Protein AF-A0A835LZQ7-F1 (afdb_monomer_lite)

InterPro domains:
  IPR011009 Protein kinase-like domain superfamily [SSF56112] (1-84)
  IPR052059 Cysteine-rich Ser/Thr receptor-like kinase [PTHR47973] (30-83)

Organism: NCBI:txid261450

Sequence (87 aa):
GYIAPGYVMHGIVSVKTDVFSYGVLVLEIAWNLSQGGNTLDLVDPNLQKFNRDEAAMCIPPGLLCCQANVADRPDMNSVHLMLLSLE

Secondary structure (DSSP, 8-state):
--S-HHHHHH----HHHHHHHHHHHHHHHHHHHHHT-S--TTS-TT-----HHHHHHHHHHHHHHT-SSTTTSPPHHHHHHHHHTT-

pLDDT: mean 84.87, std 12.75, range [51.91, 97.25]

Radius of gyration: 13.77 Å; chains: 1; bounding box: 29×26×39 Å

Structure (mmCIF, N/CA/C/O backbone):
data_AF-A0A835LZQ7-F1
#
_entry.id   AF-A0A835LZQ7-F1
#
loop_
_atom_site.group_PDB
_atom_site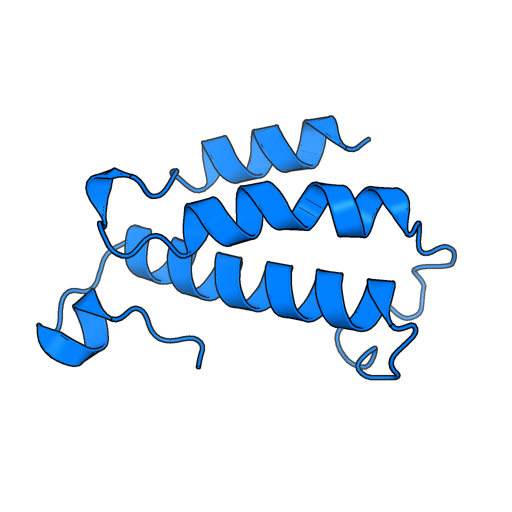.id
_atom_site.type_symbol
_atom_site.label_atom_id
_atom_site.label_alt_id
_atom_site.label_comp_id
_atom_site.label_asym_id
_atom_site.label_entity_id
_atom_site.label_seq_id
_atom_site.pdbx_PDB_ins_code
_atom_site.Cartn_x
_atom_site.Cartn_y
_atom_site.Cartn_z
_atom_site.occupancy
_atom_site.B_iso_or_equiv
_atom_site.auth_seq_id
_atom_site.auth_comp_id
_atom_site.auth_asym_id
_atom_site.auth_atom_id
_atom_site.pdbx_PDB_model_num
ATOM 1 N N . GLY A 1 1 ? -4.779 -11.832 -6.987 1.00 72.25 1 GLY A N 1
ATOM 2 C CA . GLY A 1 1 ? -3.434 -12.021 -7.562 1.00 72.25 1 GLY A CA 1
ATOM 3 C C . GLY A 1 1 ? -2.556 -10.907 -7.050 1.00 72.25 1 GLY A C 1
ATOM 4 O O . GLY A 1 1 ? -2.950 -9.763 -7.201 1.00 72.25 1 GLY A O 1
ATOM 5 N N . TYR A 1 2 ? -1.434 -11.236 -6.412 1.00 90.31 2 TYR A N 1
ATOM 6 C CA . TYR A 1 2 ? -0.582 -10.261 -5.712 1.00 90.31 2 TYR A CA 1
ATOM 7 C C . TYR A 1 2 ? 0.538 -9.691 -6.586 1.00 90.31 2 TYR A C 1
ATOM 9 O O . TYR A 1 2 ? 1.247 -8.797 -6.164 1.00 90.31 2 TYR A O 1
ATOM 17 N N . ILE A 1 3 ? 0.716 -10.198 -7.806 1.00 93.50 3 ILE A N 1
ATOM 18 C CA . ILE A 1 3 ? 1.834 -9.816 -8.669 1.00 93.50 3 ILE A CA 1
ATOM 19 C C . ILE A 1 3 ? 1.437 -8.613 -9.532 1.00 93.50 3 ILE A C 1
ATOM 21 O O . ILE A 1 3 ? 0.418 -8.645 -10.222 1.00 93.50 3 ILE A O 1
ATOM 25 N N . ALA A 1 4 ? 2.265 -7.566 -9.526 1.00 94.69 4 ALA A N 1
ATOM 26 C CA . ALA A 1 4 ? 2.027 -6.349 -10.295 1.00 94.69 4 ALA A CA 1
ATOM 27 C C . ALA A 1 4 ? 2.000 -6.598 -11.819 1.00 94.69 4 ALA A C 1
ATOM 29 O O . ALA A 1 4 ? 2.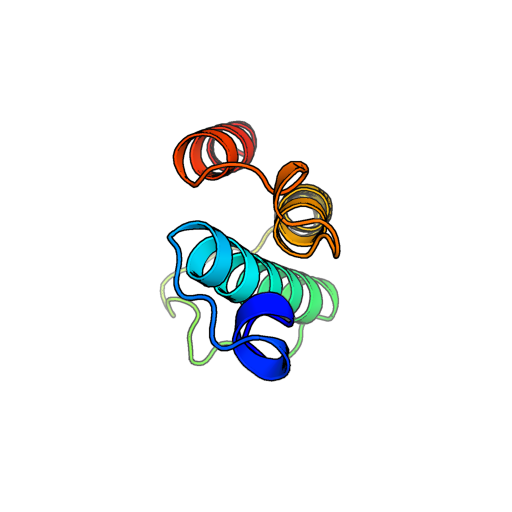872 -7.296 -12.343 1.00 94.69 4 ALA A O 1
ATOM 30 N N . PRO A 1 5 ? 1.095 -5.951 -12.578 1.00 91.69 5 PRO A N 1
ATOM 31 C CA . PRO A 1 5 ? 0.962 -6.175 -14.021 1.00 91.69 5 PRO A CA 1
ATOM 32 C C . PRO A 1 5 ? 2.224 -5.799 -14.810 1.00 91.69 5 PRO A C 1
ATOM 34 O O . PRO A 1 5 ? 2.577 -6.483 -15.762 1.00 91.69 5 PRO A O 1
ATOM 37 N N . GLY A 1 6 ? 2.953 -4.758 -14.387 1.00 87.06 6 GLY A N 1
ATOM 38 C CA . GLY A 1 6 ? 4.230 -4.379 -15.004 1.00 87.06 6 GLY A CA 1
ATOM 39 C C . GLY A 1 6 ? 5.300 -5.472 -14.890 1.00 87.06 6 GLY A C 1
ATOM 40 O O . GLY A 1 6 ? 6.062 -5.678 -15.832 1.00 87.06 6 GLY A O 1
ATOM 41 N N . TYR A 1 7 ? 5.301 -6.219 -13.783 1.00 90.44 7 TYR A N 1
ATOM 42 C CA . TYR A 1 7 ? 6.167 -7.382 -13.623 1.00 90.44 7 TYR A CA 1
ATOM 43 C C . TYR A 1 7 ? 5.701 -8.542 -14.506 1.00 90.44 7 TYR A C 1
ATOM 45 O O . TYR A 1 7 ? 6.503 -9.097 -15.246 1.00 90.44 7 TYR A O 1
ATOM 53 N N . VAL A 1 8 ? 4.404 -8.873 -14.492 1.00 91.88 8 VAL A N 1
ATOM 54 C CA . VAL A 1 8 ? 3.865 -9.998 -15.282 1.00 91.88 8 VAL A CA 1
ATOM 55 C C . VAL A 1 8 ? 4.053 -9.787 -16.785 1.00 91.88 8 VAL A C 1
ATOM 57 O O . VAL A 1 8 ? 4.433 -10.714 -17.491 1.00 91.88 8 VAL A O 1
ATOM 60 N N . MET A 1 9 ? 3.776 -8.582 -17.285 1.00 89.62 9 MET A N 1
ATOM 61 C CA . MET A 1 9 ? 3.783 -8.300 -18.723 1.00 89.62 9 MET A CA 1
ATOM 62 C C . MET A 1 9 ? 5.175 -7.980 -19.268 1.00 89.62 9 MET A C 1
ATOM 64 O O . MET A 1 9 ? 5.475 -8.337 -20.402 1.00 89.62 9 MET A O 1
ATOM 68 N N . HIS A 1 10 ? 6.017 -7.300 -18.483 1.00 90.06 10 HIS A N 1
ATOM 69 C CA . HIS A 1 10 ? 7.291 -6.757 -18.968 1.00 90.06 10 HIS A CA 1
ATOM 70 C C . HIS A 1 10 ? 8.514 -7.246 -18.178 1.00 90.06 10 HIS A C 1
ATOM 72 O O . HIS A 1 10 ? 9.632 -6.852 -18.495 1.00 90.06 10 HIS A O 1
ATOM 78 N N . GLY A 1 11 ? 8.336 -8.063 -17.135 1.00 90.94 11 GLY A N 1
ATOM 79 C CA . GLY A 1 11 ? 9.432 -8.526 -16.275 1.00 90.94 11 GLY A CA 1
ATOM 80 C C . GLY A 1 11 ? 10.049 -7.433 -15.395 1.00 90.94 11 GLY A C 1
ATOM 81 O O . GLY A 1 11 ? 11.143 -7.617 -14.866 1.00 90.94 11 GLY A O 1
ATOM 82 N N . ILE A 1 12 ? 9.385 -6.282 -15.241 1.00 88.06 12 ILE A N 1
ATOM 83 C CA . ILE A 1 12 ? 9.927 -5.137 -14.498 1.00 88.06 12 ILE A CA 1
ATOM 84 C C . ILE A 1 12 ? 9.799 -5.385 -12.994 1.00 88.06 12 ILE A C 1
ATOM 86 O O . ILE A 1 12 ? 8.692 -5.388 -12.457 1.00 88.06 12 ILE A O 1
ATOM 90 N N . VAL A 1 13 ? 10.936 -5.527 -12.313 1.00 90.75 13 VAL A N 1
ATOM 91 C CA . VAL A 1 13 ? 11.037 -5.536 -10.844 1.00 90.75 13 VAL A CA 1
ATOM 92 C C . VAL A 1 13 ? 11.345 -4.127 -10.354 1.00 90.75 13 VAL A C 1
ATOM 94 O O . VAL A 1 13 ? 12.243 -3.466 -10.873 1.00 90.75 13 VAL A O 1
ATOM 97 N N . SER A 1 14 ? 10.610 -3.651 -9.351 1.00 92.25 14 SER A N 1
ATOM 98 C CA . SER A 1 14 ? 10.881 -2.357 -8.715 1.00 92.25 14 SER A CA 1
ATOM 99 C C . SER A 1 14 ? 10.230 -2.284 -7.340 1.00 92.25 14 SER A C 1
ATOM 101 O O . SER A 1 14 ? 9.297 -3.019 -7.062 1.00 92.25 14 SER A O 1
ATOM 103 N N . VAL A 1 15 ? 10.598 -1.305 -6.518 1.00 93.81 15 VAL A N 1
ATOM 104 C CA . VAL A 1 15 ? 9.899 -1.049 -5.242 1.00 93.81 15 VAL A CA 1
ATOM 105 C C . VAL A 1 15 ? 8.384 -0.841 -5.451 1.00 93.81 15 VAL A C 1
ATOM 107 O O . VAL A 1 15 ? 7.566 -1.196 -4.610 1.00 93.81 15 VAL A O 1
ATOM 110 N N . LYS A 1 16 ? 7.975 -0.325 -6.620 1.00 94.81 16 LYS A N 1
ATOM 111 C CA . LYS A 1 16 ? 6.563 -0.115 -6.981 1.00 94.81 16 LYS A CA 1
ATOM 112 C C . LYS A 1 16 ? 5.809 -1.408 -7.313 1.00 94.81 16 LYS A C 1
ATOM 114 O O . LYS A 1 16 ? 4.579 -1.367 -7.418 1.00 94.81 16 LYS A O 1
ATOM 119 N N . THR A 1 17 ? 6.497 -2.535 -7.523 1.00 94.38 17 THR A N 1
ATOM 120 C CA . THR A 1 17 ? 5.830 -3.844 -7.608 1.00 94.38 17 THR A CA 1
ATOM 121 C C . THR A 1 17 ? 5.390 -4.303 -6.229 1.00 94.38 17 THR A C 1
ATOM 123 O O . THR A 1 17 ? 4.261 -4.760 -6.098 1.00 94.38 17 THR A O 1
ATOM 126 N N . ASP A 1 18 ? 6.212 -4.074 -5.206 1.00 95.00 18 ASP A N 1
ATOM 127 C CA . ASP A 1 18 ? 5.888 -4.432 -3.821 1.00 95.00 18 ASP A CA 1
ATOM 128 C C . ASP A 1 18 ? 4.750 -3.564 -3.276 1.00 95.00 18 ASP A C 1
ATOM 130 O O . ASP A 1 18 ? 3.838 -4.082 -2.637 1.00 95.00 18 ASP A O 1
ATOM 134 N N . VAL A 1 19 ? 4.734 -2.270 -3.626 1.00 96.88 19 VAL A N 1
ATOM 135 C CA . VAL A 1 19 ? 3.610 -1.362 -3.322 1.00 96.88 19 VAL A CA 1
ATOM 136 C C . VAL A 1 19 ? 2.295 -1.904 -3.888 1.00 96.88 19 VAL A C 1
ATOM 138 O O . VAL A 1 19 ? 1.281 -1.902 -3.198 1.00 96.88 19 VAL A O 1
ATOM 141 N N . PHE A 1 20 ? 2.293 -2.409 -5.125 1.00 96.88 20 PHE A N 1
ATOM 142 C CA . PHE A 1 20 ? 1.086 -2.992 -5.716 1.00 96.88 20 PHE A CA 1
ATOM 143 C C . PHE A 1 20 ? 0.627 -4.235 -4.947 1.00 96.88 20 PHE A C 1
ATOM 145 O O . PHE A 1 20 ? -0.551 -4.339 -4.608 1.00 96.88 20 PHE A O 1
ATOM 152 N N . SER A 1 21 ? 1.552 -5.155 -4.652 1.00 96.00 21 SER A N 1
ATOM 153 C CA . SER A 1 21 ? 1.275 -6.367 -3.870 1.00 96.00 21 SER A CA 1
ATOM 154 C C . SER A 1 21 ? 0.685 -6.024 -2.501 1.00 96.00 21 SER A C 1
ATOM 156 O O . SER A 1 21 ? -0.290 -6.640 -2.070 1.00 96.00 21 SER A O 1
ATOM 158 N N . TYR A 1 22 ? 1.243 -5.001 -1.850 1.00 95.62 22 TYR A N 1
ATOM 159 C CA . TYR A 1 22 ? 0.756 -4.462 -0.587 1.00 95.62 22 TYR A CA 1
ATOM 160 C C . TYR A 1 22 ? -0.668 -3.906 -0.713 1.00 95.62 22 TYR A C 1
ATOM 162 O O . TYR A 1 22 ? -1.527 -4.246 0.094 1.00 95.62 22 TYR A O 1
ATOM 170 N N . GLY A 1 23 ? -0.954 -3.122 -1.758 1.00 95.94 23 GLY A N 1
ATOM 171 C CA . GLY A 1 23 ? -2.298 -2.602 -2.027 1.00 95.94 23 GLY A CA 1
ATOM 172 C C . GLY A 1 23 ? -3.356 -3.698 -2.156 1.00 95.94 23 GLY A C 1
ATOM 173 O O . GLY A 1 23 ? -4.431 -3.588 -1.570 1.00 95.94 23 GLY A O 1
ATOM 174 N N . VAL A 1 24 ? -3.031 -4.792 -2.857 1.00 95.75 24 VAL A N 1
ATOM 175 C CA . VAL A 1 24 ? -3.926 -5.955 -2.985 1.00 95.75 24 VAL A CA 1
ATOM 176 C C . VAL A 1 24 ? -4.207 -6.576 -1.617 1.00 95.75 24 VAL A C 1
ATOM 178 O O . VAL A 1 24 ? -5.364 -6.852 -1.308 1.00 95.75 24 VAL A O 1
ATOM 181 N N . LEU A 1 25 ? -3.171 -6.756 -0.791 1.00 92.62 25 LEU A N 1
ATOM 182 C CA . LEU A 1 25 ? -3.309 -7.307 0.557 1.00 92.62 25 LEU A CA 1
ATOM 183 C C . LEU A 1 25 ? -4.169 -6.405 1.457 1.00 92.62 25 LEU A C 1
ATOM 185 O O . LEU A 1 25 ? -5.065 -6.897 2.138 1.00 92.62 25 LEU A O 1
ATOM 189 N N . VAL A 1 26 ? -3.943 -5.088 1.434 1.00 91.56 26 VAL A N 1
ATOM 190 C CA . VAL A 1 26 ? -4.739 -4.122 2.210 1.00 91.56 26 VAL A CA 1
ATOM 191 C C . VAL A 1 26 ? -6.208 -4.165 1.802 1.00 91.56 26 VAL A C 1
ATOM 193 O O . VAL A 1 26 ? -7.075 -4.194 2.672 1.00 91.56 26 VAL A O 1
ATOM 196 N N . LEU A 1 27 ? -6.505 -4.202 0.499 1.00 92.00 27 LEU A N 1
ATOM 197 C CA . LEU A 1 27 ? -7.883 -4.272 0.006 1.00 92.00 27 LEU A CA 1
ATOM 198 C C . LEU A 1 27 ? -8.567 -5.580 0.401 1.00 92.00 27 LEU A C 1
ATOM 200 O O . LEU A 1 27 ? -9.740 -5.571 0.769 1.00 92.00 27 LEU A O 1
ATOM 204 N N . GLU A 1 28 ? -7.844 -6.694 0.351 1.00 90.44 28 GLU A N 1
ATOM 205 C CA . GLU A 1 28 ? -8.352 -7.988 0.791 1.00 90.44 28 GLU A CA 1
ATOM 206 C C . GLU A 1 28 ? -8.670 -7.983 2.288 1.00 90.44 28 GLU A C 1
ATOM 208 O O . GLU A 1 28 ? -9.759 -8.402 2.683 1.00 90.44 28 GLU A O 1
ATOM 213 N N . ILE A 1 29 ? -7.769 -7.461 3.119 1.00 86.00 29 ILE A N 1
ATOM 214 C CA . ILE A 1 29 ? -7.993 -7.325 4.560 1.00 86.00 29 ILE A CA 1
ATOM 215 C C . ILE A 1 29 ? -9.191 -6.400 4.818 1.00 86.00 29 ILE A C 1
ATOM 217 O O . ILE A 1 29 ? -10.143 -6.813 5.476 1.00 86.00 29 ILE A O 1
ATOM 221 N N . ALA A 1 30 ? -9.210 -5.195 4.242 1.00 86.56 30 ALA A N 1
ATOM 222 C CA . ALA A 1 30 ? -10.293 -4.225 4.416 1.00 86.56 30 ALA A CA 1
ATOM 223 C C . ALA A 1 30 ? -11.663 -4.787 3.999 1.00 86.56 30 ALA A C 1
ATOM 225 O O . ALA A 1 30 ? -12.663 -4.572 4.686 1.00 86.56 30 ALA A O 1
ATOM 226 N N . TRP A 1 31 ? -11.711 -5.545 2.902 1.00 85.31 31 TRP A N 1
ATOM 227 C CA . TRP A 1 31 ? -12.924 -6.210 2.434 1.00 85.31 31 TRP A CA 1
ATOM 228 C C . TRP A 1 31 ? -13.384 -7.330 3.372 1.00 85.31 31 TRP A C 1
ATOM 230 O O . TRP A 1 31 ? -14.562 -7.411 3.716 1.00 85.31 31 TRP A O 1
ATOM 240 N N . ASN A 1 32 ? -12.474 -8.201 3.812 1.00 80.75 32 ASN A N 1
ATOM 241 C CA . ASN A 1 32 ? -12.819 -9.270 4.755 1.00 80.75 32 ASN A CA 1
ATOM 242 C C . ASN A 1 32 ? -13.357 -8.692 6.065 1.00 80.75 32 ASN A C 1
ATOM 244 O O . ASN A 1 32 ? -14.372 -9.150 6.593 1.00 80.75 32 ASN A O 1
ATOM 248 N N . LEU A 1 33 ? -12.704 -7.641 6.544 1.00 77.19 33 LEU A N 1
ATOM 249 C CA . LEU A 1 33 ? -13.072 -6.939 7.752 1.00 77.19 33 LEU A CA 1
ATOM 250 C C . LEU A 1 33 ? -14.434 -6.222 7.622 1.00 77.19 33 LEU A C 1
ATOM 252 O O . LEU A 1 33 ? -15.255 -6.299 8.539 1.00 77.19 33 LEU A O 1
ATOM 256 N N . SER A 1 34 ? -14.742 -5.606 6.473 1.00 75.56 34 SER A N 1
ATOM 257 C CA . SER A 1 34 ? -16.053 -4.973 6.234 1.00 75.56 34 SER A CA 1
ATOM 258 C C . SER A 1 34 ? -17.203 -5.989 6.189 1.00 75.56 34 SER A C 1
ATOM 260 O O . SER A 1 34 ? -18.287 -5.726 6.721 1.00 75.56 34 SER A O 1
ATOM 262 N N . GLN A 1 35 ? -16.946 -7.175 5.631 1.00 71.50 35 GLN A N 1
ATOM 263 C CA . GLN A 1 35 ? -17.922 -8.259 5.505 1.00 71.50 35 GLN A CA 1
ATOM 264 C C . GLN A 1 35 ? -18.047 -9.125 6.773 1.00 71.50 35 GLN A C 1
ATOM 266 O O . GLN A 1 35 ? -18.931 -9.979 6.832 1.00 71.50 35 GLN A O 1
ATOM 271 N N . GLY A 1 36 ? -17.200 -8.922 7.792 1.00 65.31 36 GLY A N 1
ATOM 272 C CA . GLY A 1 36 ? -17.133 -9.787 8.981 1.00 65.31 36 GLY A CA 1
ATOM 273 C C . GLY A 1 36 ? -16.670 -11.217 8.664 1.00 65.31 36 GLY A C 1
ATOM 274 O O . GLY A 1 36 ? -17.051 -12.157 9.358 1.00 65.31 36 GLY A O 1
ATOM 275 N N . GLY A 1 37 ? -15.917 -11.384 7.573 1.00 61.09 37 GLY A N 1
ATOM 276 C CA . GLY A 1 37 ? -15.484 -12.667 7.032 1.00 61.09 37 GLY A CA 1
ATOM 277 C C . GLY A 1 37 ? -14.309 -13.282 7.793 1.00 61.09 37 GLY A C 1
ATOM 278 O O . GLY A 1 37 ? -13.416 -12.594 8.274 1.00 61.09 37 GLY A O 1
ATOM 279 N N . ASN A 1 38 ? -14.311 -14.612 7.853 1.00 54.12 38 ASN A N 1
ATOM 280 C CA . ASN A 1 38 ? -13.477 -15.464 8.704 1.00 54.12 38 ASN A CA 1
ATOM 281 C C . ASN A 1 38 ? -12.028 -15.675 8.203 1.00 54.12 38 ASN A C 1
ATOM 283 O O . ASN A 1 38 ? -11.396 -16.659 8.571 1.00 54.12 38 ASN A O 1
ATOM 287 N N . THR A 1 39 ? -11.489 -14.794 7.354 1.00 51.91 39 THR A N 1
ATOM 288 C CA . THR A 1 39 ? -10.106 -14.891 6.832 1.00 51.91 39 THR A CA 1
ATOM 289 C C . THR A 1 39 ? -9.118 -14.216 7.798 1.00 51.91 39 THR A C 1
ATOM 291 O O . THR A 1 39 ? -8.269 -13.423 7.402 1.00 51.91 39 THR A O 1
ATOM 294 N N . LEU A 1 40 ? -9.293 -14.473 9.099 1.00 53.19 40 LEU A N 1
ATOM 295 C CA . LEU A 1 40 ? -8.555 -13.849 10.203 1.00 53.19 40 LEU A CA 1
ATOM 296 C C . LEU A 1 40 ? -7.276 -14.609 10.579 1.00 53.19 40 LEU A C 1
ATOM 298 O O . LEU A 1 40 ? -6.572 -14.168 11.474 1.00 53.19 40 LEU A O 1
ATOM 302 N N . ASP A 1 41 ? -6.926 -15.698 9.888 1.00 55.28 41 ASP A N 1
ATOM 303 C CA . ASP A 1 41 ? -5.741 -16.506 10.230 1.00 55.28 41 ASP A CA 1
ATOM 304 C C . ASP A 1 41 ? -4.405 -15.742 10.072 1.00 55.28 41 ASP A C 1
ATOM 306 O O . ASP A 1 41 ? -3.376 -16.176 10.588 1.00 55.28 41 ASP A O 1
ATOM 310 N N . LEU A 1 42 ? -4.412 -14.596 9.375 1.00 55.62 42 LEU A N 1
ATOM 311 C CA . LEU A 1 42 ? -3.283 -13.657 9.273 1.00 55.62 42 LEU A CA 1
ATOM 312 C C . LEU A 1 42 ? -3.401 -12.445 10.211 1.00 55.62 42 LEU A C 1
ATOM 314 O O . LEU A 1 42 ? -2.423 -11.720 10.392 1.00 55.62 42 LEU A O 1
ATOM 318 N N . VAL A 1 43 ? -4.590 -12.184 10.757 1.00 63.28 43 VAL A N 1
ATOM 319 C CA . VAL A 1 43 ? -4.826 -11.067 11.675 1.00 63.28 43 VAL A CA 1
ATOM 320 C C . VAL A 1 43 ? -4.414 -11.518 13.068 1.00 63.28 43 VAL A C 1
ATOM 322 O O . VAL A 1 43 ? -4.742 -12.627 13.481 1.00 63.28 43 VAL A O 1
ATOM 325 N N . ASP A 1 44 ? -3.676 -10.671 13.788 1.00 68.06 44 ASP A N 1
ATOM 326 C CA . ASP A 1 44 ? -3.235 -10.987 15.146 1.00 68.06 44 ASP A CA 1
ATOM 327 C C . ASP A 1 44 ? -4.449 -11.410 16.001 1.00 68.06 44 ASP A C 1
ATOM 329 O O . ASP A 1 44 ? -5.387 -10.623 16.155 1.00 68.06 44 ASP A O 1
ATOM 333 N N . PRO A 1 45 ? -4.458 -12.626 16.577 1.00 65.19 45 PRO A N 1
ATOM 334 C CA . PRO A 1 45 ? -5.537 -13.082 17.452 1.00 65.19 45 PRO A CA 1
ATOM 335 C C . PRO A 1 45 ? -5.756 -12.177 18.675 1.00 65.19 45 PRO A C 1
ATOM 337 O O . PRO A 1 45 ? -6.819 -12.220 19.293 1.00 65.19 45 PRO A O 1
ATOM 340 N N . ASN A 1 46 ? -4.763 -11.358 19.037 1.00 68.06 46 ASN A N 1
ATOM 341 C CA . ASN A 1 46 ? -4.843 -10.375 20.117 1.00 68.06 46 ASN A CA 1
ATOM 342 C C . ASN A 1 46 ? -5.462 -9.038 19.683 1.00 68.06 46 ASN A C 1
ATOM 344 O O . ASN A 1 46 ? -5.613 -8.146 20.523 1.00 68.06 46 ASN A O 1
ATOM 348 N N . LEU A 1 47 ? -5.834 -8.870 18.411 1.00 66.94 47 LEU A N 1
ATOM 349 C CA . LEU A 1 47 ? -6.510 -7.673 17.921 1.00 66.94 47 LEU A CA 1
ATOM 350 C C . LEU A 1 47 ? -7.960 -7.656 18.448 1.00 66.94 47 LEU A C 1
ATOM 352 O O . LEU A 1 47 ? -8.903 -8.099 17.799 1.00 66.94 47 LEU A O 1
ATOM 356 N N . GLN A 1 48 ? -8.141 -7.176 19.682 1.00 58.53 48 GLN A N 1
ATOM 357 C CA . GLN A 1 48 ? -9.403 -7.291 20.429 1.00 58.53 48 GLN A CA 1
ATOM 358 C C . GLN A 1 48 ? -10.566 -6.455 19.870 1.00 58.53 48 GLN A C 1
ATOM 360 O O . GLN A 1 48 ? -11.704 -6.607 20.321 1.00 58.53 48 GLN A O 1
ATOM 365 N N . LYS A 1 49 ? -10.315 -5.550 18.919 1.00 66.56 49 LYS A N 1
ATOM 366 C CA . LYS A 1 49 ? -11.344 -4.664 18.376 1.00 66.56 49 LYS A CA 1
ATOM 367 C C . LYS A 1 49 ? -11.032 -4.327 16.928 1.00 66.56 49 LYS A C 1
ATOM 369 O O . LYS A 1 49 ? -9.991 -3.756 16.635 1.00 66.56 49 LYS A O 1
ATOM 374 N N . PHE A 1 50 ? -11.956 -4.670 16.041 1.00 69.69 50 PHE A N 1
ATOM 375 C CA . PHE A 1 50 ? -11.904 -4.263 14.649 1.00 69.69 50 PHE A CA 1
ATOM 376 C C . PHE A 1 50 ? -12.915 -3.131 14.407 1.00 69.69 50 PHE A C 1
ATOM 378 O O . PHE A 1 50 ? -14.099 -3.274 14.732 1.00 69.69 50 PHE A O 1
ATOM 385 N N . ASN A 1 51 ? -12.448 -2.006 13.859 1.00 76.31 51 ASN A N 1
ATOM 386 C CA . ASN A 1 51 ? -13.277 -0.851 13.535 1.00 76.31 51 ASN A CA 1
ATOM 387 C C . ASN A 1 51 ? -13.617 -0.831 12.037 1.00 76.31 51 ASN A C 1
ATOM 389 O O . ASN A 1 51 ? -12.743 -0.701 11.180 1.00 76.31 51 ASN A O 1
ATOM 393 N N . ARG A 1 52 ? -14.914 -0.933 11.718 1.00 76.81 52 ARG A N 1
ATOM 394 C CA . ARG A 1 52 ? -15.404 -0.892 10.329 1.00 76.81 52 ARG A CA 1
ATOM 395 C C . ARG A 1 52 ? -15.010 0.394 9.608 1.00 76.81 52 ARG A C 1
ATOM 397 O O . ARG A 1 52 ? -14.748 0.337 8.408 1.00 76.81 52 ARG A O 1
ATOM 404 N N . ASP A 1 53 ? -14.939 1.506 10.332 1.00 81.62 53 ASP A N 1
ATOM 405 C CA . ASP A 1 53 ? -14.566 2.795 9.762 1.00 81.62 53 ASP A CA 1
ATOM 406 C C . ASP A 1 53 ? -13.079 2.811 9.378 1.00 81.62 53 ASP A C 1
ATOM 408 O O . ASP A 1 53 ? -12.742 3.234 8.276 1.00 81.62 53 ASP A O 1
ATOM 412 N N . GLU A 1 54 ? -12.193 2.237 10.199 1.00 82.69 54 GLU A N 1
ATOM 413 C CA . GLU A 1 54 ? -10.764 2.091 9.869 1.00 82.69 54 GLU A CA 1
ATOM 414 C C . GLU A 1 54 ? -10.544 1.212 8.633 1.00 82.69 54 GLU A C 1
ATOM 416 O O . GLU A 1 54 ? -9.784 1.594 7.743 1.00 82.69 54 GLU A O 1
ATOM 421 N N . ALA A 1 55 ? -11.260 0.087 8.491 1.00 83.62 55 ALA A N 1
ATOM 422 C CA . ALA A 1 55 ? -11.158 -0.695 7.252 1.00 83.62 55 ALA A CA 1
ATOM 423 C C . ALA A 1 55 ? -11.644 0.080 6.030 1.00 83.62 55 ALA A C 1
ATOM 425 O O . ALA A 1 55 ? -11.026 -0.021 4.972 1.00 83.62 55 ALA A O 1
ATOM 426 N N . ALA A 1 56 ? -12.731 0.846 6.151 1.00 85.06 56 ALA A N 1
ATOM 427 C CA . ALA A 1 56 ? -13.207 1.673 5.049 1.00 85.06 56 ALA A CA 1
ATOM 428 C C . ALA A 1 56 ? -12.159 2.729 4.655 1.00 85.06 56 ALA A C 1
ATOM 430 O O . ALA A 1 56 ? -11.947 2.969 3.465 1.00 85.06 56 ALA A O 1
ATOM 431 N N . MET A 1 57 ? -11.450 3.299 5.632 1.00 86.81 57 MET A N 1
ATOM 432 C CA . MET A 1 57 ? -10.374 4.264 5.397 1.00 86.81 57 MET A CA 1
ATOM 433 C C . MET A 1 57 ? -9.098 3.645 4.798 1.00 86.81 57 MET A C 1
ATOM 435 O O . MET A 1 57 ? -8.336 4.350 4.137 1.00 86.81 57 MET A O 1
ATOM 439 N N . CYS A 1 58 ? -8.888 2.332 4.926 1.00 89.19 58 CYS A N 1
ATOM 440 C CA . CYS A 1 58 ? -7.805 1.609 4.245 1.00 89.19 58 CYS A CA 1
ATOM 441 C C . CYS A 1 58 ? -8.064 1.379 2.742 1.00 89.19 58 CYS A C 1
ATOM 443 O O . CYS A 1 58 ? -7.127 1.094 1.989 1.00 89.19 58 CYS A O 1
ATOM 445 N N . ILE A 1 59 ? -9.310 1.516 2.268 1.00 91.81 59 ILE A N 1
ATOM 446 C CA . ILE A 1 59 ? -9.662 1.257 0.861 1.00 91.81 59 ILE A CA 1
ATOM 447 C C . ILE A 1 59 ? -9.005 2.276 -0.093 1.00 91.81 59 ILE A C 1
ATOM 449 O O . ILE A 1 59 ? -8.353 1.839 -1.045 1.00 91.81 59 ILE A O 1
ATOM 453 N N . PRO A 1 60 ? -9.101 3.607 0.118 1.00 93.06 60 PRO A N 1
ATOM 454 C CA . PRO A 1 60 ? -8.453 4.581 -0.761 1.00 93.06 60 PRO A CA 1
ATOM 455 C C . PRO A 1 60 ? -6.933 4.392 -0.937 1.00 93.06 60 PRO A C 1
ATOM 457 O O . PRO A 1 60 ? -6.496 4.326 -2.091 1.00 93.06 60 PRO A O 1
ATOM 460 N N . PRO A 1 61 ? -6.105 4.250 0.124 1.00 93.75 61 PRO A N 1
ATOM 461 C CA . PRO A 1 61 ? -4.672 4.015 -0.056 1.00 93.75 61 PRO A CA 1
ATOM 462 C C . PRO A 1 61 ? -4.382 2.664 -0.725 1.00 93.75 61 PRO A C 1
ATOM 464 O O . PRO A 1 61 ? -3.479 2.587 -1.562 1.00 93.75 61 PRO A O 1
ATOM 467 N N . GLY A 1 62 ? -5.175 1.621 -0.446 1.00 95.12 62 GLY A N 1
ATOM 468 C CA . GLY A 1 62 ? -5.079 0.337 -1.149 1.00 95.12 62 GLY A CA 1
ATOM 469 C C . GLY A 1 62 ? -5.322 0.467 -2.659 1.00 95.12 62 GLY A C 1
ATOM 470 O O . GLY A 1 62 ? -4.545 -0.050 -3.462 1.00 95.12 62 GLY A O 1
ATOM 471 N N . LEU A 1 63 ? -6.340 1.234 -3.068 1.00 95.94 63 LEU A N 1
ATOM 472 C CA . LEU A 1 63 ? -6.629 1.506 -4.483 1.00 95.94 63 LEU A CA 1
ATOM 473 C C . LEU A 1 63 ? -5.524 2.321 -5.170 1.00 95.94 63 LEU A C 1
ATOM 475 O O . LEU A 1 63 ? -5.169 2.012 -6.309 1.00 95.94 63 LEU A O 1
ATOM 479 N N . LEU A 1 64 ? -4.950 3.321 -4.491 1.00 96.75 64 LEU A N 1
ATOM 480 C CA . LEU A 1 64 ? -3.812 4.093 -5.012 1.00 96.75 64 LEU A CA 1
ATOM 481 C C . LEU A 1 64 ? -2.591 3.197 -5.265 1.00 96.75 64 LEU A C 1
ATOM 483 O O . LEU A 1 64 ? -1.945 3.287 -6.308 1.00 96.75 64 LEU A O 1
ATOM 487 N N . CYS A 1 65 ? -2.308 2.268 -4.352 1.00 97.25 65 CYS A N 1
ATOM 488 C CA . CYS A 1 65 ? -1.240 1.283 -4.523 1.00 97.25 65 CYS A CA 1
ATOM 489 C C . CYS A 1 65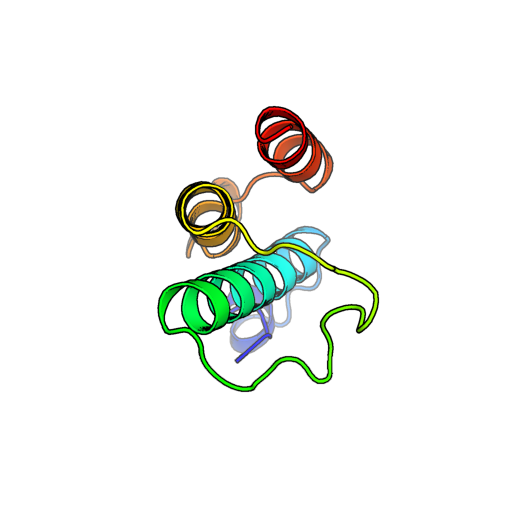 ? -1.456 0.375 -5.750 1.00 97.25 65 CYS A C 1
ATOM 491 O O . CYS A 1 65 ? -0.492 -0.027 -6.408 1.00 97.25 65 CYS A O 1
ATOM 493 N N . CYS A 1 66 ? -2.714 0.082 -6.093 1.00 96.75 66 CYS A N 1
ATOM 494 C CA . CYS A 1 66 ? -3.094 -0.805 -7.193 1.00 96.75 66 CYS A CA 1
ATOM 495 C C . CYS A 1 66 ? -3.269 -0.111 -8.555 1.00 96.75 66 CYS A C 1
ATOM 497 O O . CYS A 1 66 ? -3.788 -0.724 -9.492 1.00 96.75 66 CYS A O 1
ATOM 499 N N . GLN A 1 67 ? -2.832 1.140 -8.713 1.00 95.25 67 GLN A N 1
ATOM 500 C CA . GLN A 1 67 ? -2.982 1.850 -9.981 1.00 95.25 67 GLN A CA 1
ATOM 501 C C . GLN A 1 67 ? -2.258 1.160 -11.148 1.00 95.25 67 GLN A C 1
ATOM 503 O O . GLN A 1 67 ? -1.151 0.615 -11.024 1.00 95.25 67 GLN A O 1
ATOM 508 N N . ALA A 1 68 ? -2.907 1.201 -12.316 1.00 90.06 68 ALA A N 1
ATOM 509 C CA . ALA A 1 68 ? -2.391 0.608 -13.546 1.00 90.06 68 ALA A CA 1
ATOM 510 C C . ALA A 1 68 ? -1.074 1.270 -13.971 1.00 90.06 68 ALA A C 1
ATOM 512 O O . ALA A 1 68 ? -0.098 0.582 -14.276 1.00 90.06 68 ALA A O 1
ATOM 513 N N . ASN A 1 69 ? -1.032 2.601 -13.919 1.00 91.56 69 ASN A N 1
ATOM 514 C CA . ASN A 1 69 ? 0.175 3.371 -14.154 1.00 91.56 69 ASN A CA 1
ATOM 515 C C . ASN A 1 69 ? 1.090 3.318 -12.922 1.00 91.56 69 ASN A C 1
ATOM 517 O O . ASN A 1 69 ? 0.677 3.608 -11.802 1.00 91.56 69 ASN A O 1
ATOM 521 N N . VAL A 1 70 ? 2.352 2.946 -13.139 1.00 92.31 70 VAL A N 1
ATOM 522 C CA . VAL A 1 70 ? 3.356 2.800 -12.074 1.00 92.31 70 VAL A CA 1
ATOM 523 C C . VAL A 1 70 ? 3.713 4.150 -11.444 1.00 92.31 70 VAL A C 1
ATOM 525 O O . VAL A 1 70 ? 4.041 4.188 -10.259 1.00 92.31 70 VAL A O 1
ATOM 528 N N . ALA A 1 71 ? 3.642 5.238 -12.218 1.00 92.88 71 ALA A N 1
ATOM 529 C CA . ALA A 1 71 ? 4.000 6.578 -11.757 1.00 92.88 71 ALA A CA 1
ATOM 530 C C . ALA A 1 71 ? 3.006 7.149 -10.736 1.00 92.88 71 ALA A C 1
ATOM 532 O O . ALA A 1 71 ? 3.413 7.908 -9.863 1.00 92.88 71 ALA A O 1
ATOM 533 N N . ASP A 1 72 ? 1.736 6.752 -10.826 1.00 95.44 72 ASP A N 1
ATOM 534 C CA . ASP A 1 72 ? 0.683 7.277 -9.955 1.00 95.44 72 ASP A CA 1
ATOM 535 C C . ASP A 1 72 ? 0.681 6.572 -8.584 1.00 95.44 72 ASP A C 1
ATOM 537 O O . ASP A 1 72 ? 0.253 7.144 -7.580 1.00 95.44 72 ASP A O 1
ATOM 541 N N . ARG A 1 73 ? 1.242 5.353 -8.512 1.00 95.81 73 ARG A N 1
ATOM 542 C CA . ARG A 1 73 ? 1.364 4.611 -7.252 1.00 95.81 73 ARG A CA 1
ATOM 543 C C . ARG A 1 73 ? 2.196 5.416 -6.250 1.00 95.81 73 ARG A C 1
ATOM 545 O O . ARG A 1 73 ? 3.283 5.876 -6.615 1.00 95.81 73 ARG A O 1
ATOM 552 N N . PRO A 1 74 ? 1.796 5.498 -4.973 1.00 97.06 74 PRO A N 1
ATOM 553 C CA . PRO A 1 74 ? 2.598 6.135 -3.934 1.00 97.06 74 PRO A CA 1
ATOM 554 C C . PRO A 1 74 ? 3.894 5.355 -3.665 1.00 97.06 74 PRO A C 1
ATOM 556 O O . PRO A 1 74 ? 4.105 4.236 -4.142 1.00 97.06 74 PRO A O 1
ATOM 559 N N . ASP A 1 75 ? 4.852 5.967 -2.981 1.00 96.38 75 ASP A N 1
ATOM 560 C CA . ASP A 1 75 ? 5.925 5.223 -2.315 1.00 96.38 75 ASP A CA 1
ATOM 561 C C . ASP A 1 75 ? 5.450 4.701 -0.945 1.00 96.38 75 ASP A C 1
ATOM 563 O O . ASP A 1 75 ? 4.444 5.162 -0.405 1.00 96.38 75 ASP A O 1
ATOM 567 N N . MET A 1 76 ? 6.181 3.744 -0.369 1.00 94.69 76 MET A N 1
ATOM 568 C CA . MET A 1 76 ? 5.795 3.135 0.909 1.00 94.69 76 MET A CA 1
ATOM 569 C C . MET A 1 76 ? 5.779 4.122 2.084 1.00 94.69 76 MET A C 1
ATOM 571 O O . MET A 1 76 ? 5.007 3.916 3.017 1.00 94.69 76 MET A O 1
ATOM 575 N N . ASN A 1 77 ? 6.575 5.195 2.054 1.00 95.50 77 ASN A N 1
ATOM 576 C CA . ASN A 1 77 ? 6.556 6.207 3.109 1.00 95.50 77 ASN A CA 1
ATOM 577 C C . ASN A 1 77 ? 5.260 7.032 3.050 1.00 95.50 77 ASN A C 1
ATOM 579 O O . ASN A 1 77 ? 4.626 7.259 4.075 1.00 95.50 77 ASN A O 1
ATOM 583 N N . SER A 1 78 ? 4.811 7.402 1.850 1.00 95.25 78 SER A N 1
ATOM 584 C CA . SER A 1 78 ? 3.512 8.052 1.644 1.00 95.25 78 SER A CA 1
ATOM 585 C C . SER A 1 78 ? 2.352 7.168 2.119 1.00 95.25 78 SER A C 1
ATOM 587 O O . SER A 1 78 ? 1.451 7.654 2.798 1.00 95.25 78 SER A O 1
ATOM 589 N N . VAL A 1 79 ? 2.395 5.864 1.824 1.00 94.62 79 VAL A N 1
ATOM 590 C CA . VAL A 1 79 ? 1.398 4.891 2.313 1.00 94.62 79 VAL A CA 1
ATOM 591 C C . VAL A 1 79 ? 1.405 4.814 3.840 1.00 94.62 79 VAL A C 1
ATOM 593 O O . VAL A 1 79 ? 0.347 4.864 4.458 1.00 94.62 79 VAL A O 1
ATOM 596 N N . HIS A 1 80 ? 2.586 4.740 4.455 1.00 93.12 80 HIS A N 1
ATOM 597 C CA . HIS A 1 80 ? 2.724 4.715 5.909 1.00 93.12 80 HIS A CA 1
ATOM 598 C C . HIS A 1 80 ? 2.105 5.957 6.566 1.00 93.12 80 HIS A C 1
ATOM 600 O O . HIS A 1 80 ? 1.344 5.822 7.519 1.00 93.12 80 HIS A O 1
ATOM 606 N N . LEU A 1 81 ? 2.347 7.151 6.018 1.00 93.06 81 LEU A N 1
ATOM 607 C CA . LEU A 1 81 ? 1.750 8.395 6.516 1.00 93.06 81 LEU A CA 1
ATOM 608 C C . LEU A 1 81 ? 0.222 8.425 6.361 1.00 93.06 81 LEU A C 1
ATOM 610 O O . LEU A 1 81 ? -0.468 8.894 7.263 1.00 93.06 81 LEU A O 1
ATOM 614 N N . MET A 1 82 ? -0.313 7.911 5.248 1.00 92.00 82 MET A N 1
ATOM 615 C CA . MET A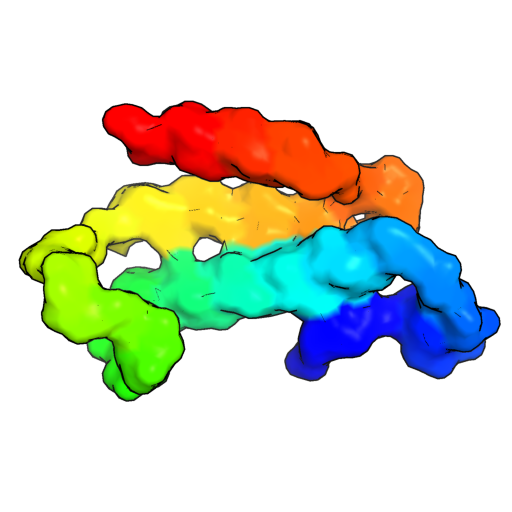 1 82 ? -1.766 7.792 5.057 1.00 92.00 82 MET A CA 1
ATOM 616 C C . MET A 1 82 ? -2.390 6.884 6.121 1.00 92.00 82 MET A C 1
ATOM 618 O O . MET A 1 82 ? -3.445 7.210 6.653 1.00 92.00 82 MET A O 1
ATOM 622 N N . LEU A 1 83 ? -1.730 5.776 6.462 1.00 87.94 83 LEU A N 1
ATOM 623 C CA . LEU A 1 83 ? -2.224 4.837 7.470 1.00 87.94 83 LEU A CA 1
ATOM 624 C C . LEU A 1 83 ? -2.067 5.355 8.904 1.00 87.94 83 LEU A C 1
ATOM 626 O O . LEU A 1 83 ? -2.943 5.108 9.720 1.00 87.94 83 LEU A O 1
ATOM 630 N N . LEU A 1 84 ? -1.011 6.114 9.212 1.00 88.06 84 LEU A N 1
ATOM 631 C CA . LEU A 1 84 ? -0.871 6.773 10.519 1.00 88.06 84 LEU A CA 1
ATOM 632 C C . LEU A 1 84 ? -1.937 7.844 10.756 1.00 88.0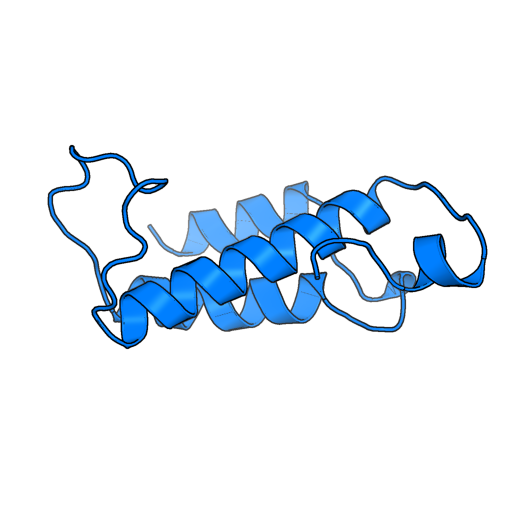6 84 LEU A C 1
ATOM 634 O O . LEU A 1 84 ? -2.289 8.117 11.894 1.00 88.06 84 LEU A O 1
ATOM 638 N N . SER A 1 85 ? -2.477 8.444 9.693 1.00 82.25 85 SER A N 1
ATOM 639 C CA . SER A 1 85 ? -3.594 9.386 9.829 1.00 82.25 85 SER A CA 1
ATOM 640 C C . SER A 1 85 ? -4.930 8.726 10.207 1.00 82.25 85 SER A C 1
ATOM 642 O O . SER A 1 85 ? -5.936 9.426 10.303 1.00 82.25 85 SER A O 1
ATOM 644 N N . LEU A 1 86 ? -4.944 7.398 10.388 1.00 74.69 86 LEU A N 1
ATOM 645 C CA . LEU A 1 86 ? -6.108 6.613 10.805 1.00 74.69 86 LEU A CA 1
ATOM 646 C C . LEU A 1 86 ? -6.184 6.383 12.328 1.00 74.69 86 LEU A C 1
ATOM 648 O O . LEU A 1 86 ? -7.215 5.890 12.782 1.00 74.69 86 LEU A O 1
ATOM 652 N N . GLU A 1 87 ? -5.124 6.708 13.083 1.00 62.44 87 GLU A N 1
ATOM 653 C CA . GLU A 1 87 ? -5.067 6.66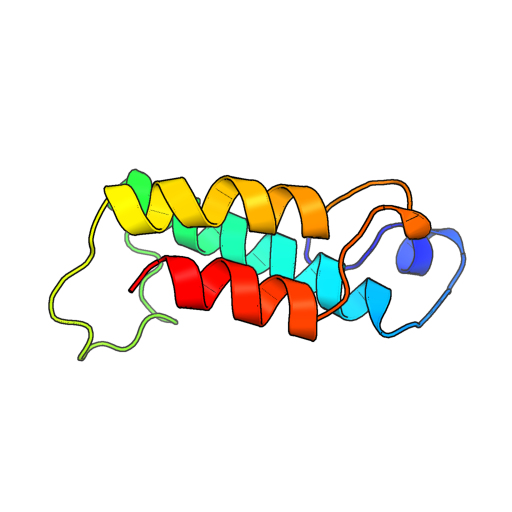8 14.561 1.00 62.44 87 GLU A CA 1
ATOM 654 C C . GLU A 1 87 ? -5.700 7.915 15.206 1.00 62.44 87 GLU A C 1
ATOM 656 O O . GLU A 1 87 ? -6.345 7.761 16.272 1.00 62.44 87 GLU A O 1
#

Foldseek 3Di:
DLFAPCCVPPVDDDLLRNLQSVLVVLLVVLVCLLVVHDPCPVPPPPPPDDDNVLSVLSNVLSVQSNDNDSVSRDGVVVSVVSSVVSD